Protein AF-A0A087T7Z3-F1 (afdb_monomer)

Structure (mmCIF, N/CA/C/O backbone):
data_AF-A0A087T7Z3-F1
#
_entry.id   AF-A0A087T7Z3-F1
#
loop_
_atom_site.group_PDB
_atom_site.id
_atom_site.type_symbol
_atom_site.label_atom_id
_atom_site.label_alt_id
_atom_site.label_comp_id
_atom_site.label_asym_id
_atom_site.label_entity_id
_atom_site.label_seq_id
_atom_site.pdbx_PDB_ins_code
_atom_site.Cartn_x
_atom_site.Cartn_y
_atom_site.Cartn_z
_atom_site.occupancy
_atom_site.B_iso_or_equiv
_atom_site.auth_seq_id
_atom_site.auth_comp_id
_atom_site.auth_asym_id
_atom_site.auth_atom_id
_atom_site.pdbx_PDB_model_num
ATOM 1 N N . MET A 1 1 ? -12.309 -13.411 7.989 1.00 38.91 1 MET A N 1
ATOM 2 C CA . MET A 1 1 ? -11.959 -14.648 8.716 1.00 38.91 1 MET A CA 1
ATOM 3 C C . MET A 1 1 ? -12.449 -14.484 10.141 1.00 38.91 1 MET A C 1
ATOM 5 O O . MET A 1 1 ? -11.966 -13.578 10.806 1.00 38.91 1 MET A O 1
ATOM 9 N N . ALA A 1 2 ? -13.452 -15.252 10.579 1.00 38.25 2 ALA A N 1
ATOM 10 C CA . A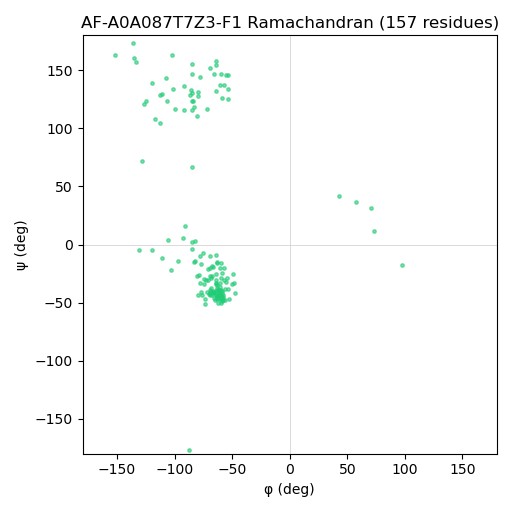LA A 1 2 ? -13.831 -15.274 11.993 1.00 38.25 2 ALA A CA 1
ATOM 11 C C . ALA A 1 2 ? -12.570 -15.596 12.807 1.00 38.25 2 ALA A C 1
ATOM 13 O O . ALA A 1 2 ? -11.867 -16.550 12.467 1.00 38.25 2 ALA A O 1
ATOM 14 N N . SER A 1 3 ? -12.221 -14.756 13.784 1.00 52.31 3 SER A N 1
ATOM 15 C CA . SER A 1 3 ? -10.985 -14.938 14.542 1.00 52.31 3 SER A CA 1
ATOM 16 C C . SER A 1 3 ? -10.997 -16.328 15.178 1.00 52.31 3 SER A C 1
ATOM 18 O O . SER A 1 3 ? -12.016 -16.777 15.706 1.00 52.31 3 SER A O 1
ATOM 20 N N . VAL A 1 4 ? -9.863 -17.029 15.129 1.00 56.12 4 VAL A N 1
ATOM 21 C CA . VAL A 1 4 ? -9.663 -18.343 15.774 1.00 56.12 4 VAL A CA 1
ATOM 22 C C . VAL A 1 4 ? -10.119 -18.309 17.247 1.00 56.12 4 VAL A C 1
ATOM 24 O O . VAL A 1 4 ? -10.586 -19.305 17.798 1.00 56.12 4 VAL A O 1
ATOM 27 N N . ALA A 1 5 ? -10.101 -17.117 17.853 1.00 60.38 5 ALA A N 1
ATOM 28 C CA . ALA A 1 5 ? -10.585 -16.848 19.194 1.00 60.38 5 ALA A CA 1
ATOM 29 C C . ALA A 1 5 ? -12.076 -17.162 19.435 1.00 60.38 5 ALA A C 1
ATOM 31 O O . ALA A 1 5 ? -12.442 -17.515 20.555 1.00 60.38 5 ALA A O 1
ATOM 32 N N . ALA A 1 6 ? -12.939 -17.090 18.416 1.00 66.81 6 ALA A N 1
ATOM 33 C CA . ALA A 1 6 ? -14.372 -17.362 18.566 1.00 66.81 6 ALA A CA 1
ATOM 34 C C . ALA A 1 6 ? -14.687 -18.847 18.844 1.00 66.81 6 ALA A C 1
ATOM 36 O O . ALA A 1 6 ? -15.745 -19.155 19.391 1.00 66.81 6 ALA A O 1
ATOM 37 N N . TRP A 1 7 ? -13.762 -19.758 18.518 1.00 68.44 7 TRP A N 1
ATOM 38 C CA . TRP A 1 7 ? -13.920 -21.204 18.715 1.00 68.44 7 TRP A CA 1
ATOM 39 C C . TRP A 1 7 ? -13.270 -21.725 20.008 1.00 68.44 7 TRP A C 1
ATOM 41 O O . TRP A 1 7 ? -13.592 -22.825 20.462 1.00 68.44 7 TRP A O 1
ATOM 51 N N . LEU A 1 8 ? -12.411 -20.922 20.652 1.00 72.00 8 LEU A N 1
ATOM 52 C CA . LEU A 1 8 ? -11.758 -21.255 21.927 1.00 72.00 8 LEU A CA 1
ATOM 53 C C . LEU A 1 8 ? -12.735 -21.664 23.048 1.00 72.00 8 LEU A C 1
ATOM 55 O O . LEU A 1 8 ? -12.407 -22.600 23.782 1.00 72.00 8 LEU A O 1
ATOM 59 N N . PRO A 1 9 ? -13.928 -21.045 23.205 1.00 73.44 9 PRO A N 1
ATOM 60 C CA . PRO A 1 9 ? -14.888 -21.472 24.223 1.00 73.44 9 PRO A CA 1
ATOM 61 C C . PRO A 1 9 ? -15.364 -22.914 24.021 1.00 73.44 9 PRO A C 1
ATOM 63 O O . PRO A 1 9 ? -15.458 -23.664 24.991 1.00 73.44 9 PRO A O 1
ATOM 66 N N . PHE A 1 10 ? -15.597 -23.325 22.770 1.00 77.06 10 PHE A N 1
ATOM 67 C CA . PHE A 1 10 ? -16.015 -24.688 22.440 1.00 77.06 10 PHE A CA 1
ATOM 68 C C . PHE A 1 10 ? -1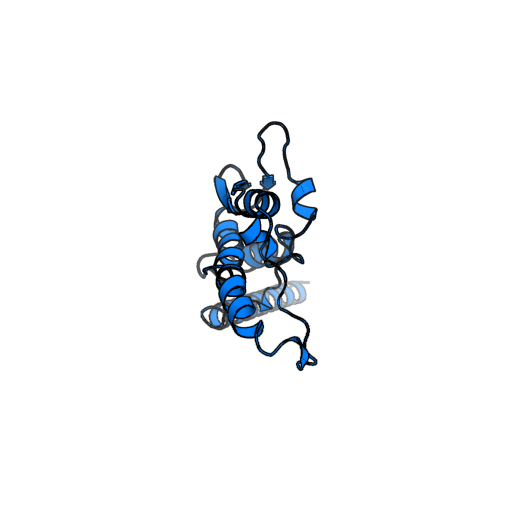4.882 -25.694 22.672 1.00 77.06 10 PHE A C 1
ATOM 70 O O . PHE A 1 10 ? -15.106 -26.739 23.280 1.00 77.06 10 PHE A O 1
ATOM 77 N N . ALA A 1 11 ? -13.651 -25.349 22.277 1.00 76.19 11 ALA A N 1
ATOM 78 C CA . ALA A 1 11 ? -12.477 -26.187 22.519 1.00 76.19 11 ALA A CA 1
ATOM 79 C C . ALA A 1 11 ? -12.206 -26.395 24.022 1.00 76.19 11 ALA A C 1
ATOM 81 O O . ALA A 1 11 ? -11.925 -27.511 24.456 1.00 76.19 11 ALA A O 1
ATOM 82 N N . ARG A 1 12 ? -12.343 -25.342 24.842 1.00 73.81 12 ARG A N 1
ATOM 83 C CA . ARG A 1 12 ? -12.192 -25.445 26.303 1.00 73.81 12 ARG A CA 1
ATOM 84 C C . ARG A 1 12 ? -13.308 -26.266 26.936 1.00 73.81 12 ARG A C 1
ATOM 86 O O . ARG A 1 12 ? -13.003 -27.097 27.782 1.00 73.81 12 ARG A O 1
ATOM 93 N N . ALA A 1 13 ? -14.563 -26.064 26.530 1.00 79.19 13 ALA A N 1
ATOM 94 C CA . ALA A 1 13 ? -15.700 -26.814 27.063 1.00 79.19 13 ALA A CA 1
ATOM 95 C C . ALA A 1 13 ? -15.548 -28.329 26.839 1.00 79.19 13 ALA A C 1
ATOM 97 O O . ALA A 1 13 ? -15.807 -29.109 27.752 1.00 79.19 13 ALA A O 1
ATOM 98 N N . ALA A 1 14 ? -15.048 -28.735 25.667 1.00 79.06 14 ALA A N 1
ATOM 99 C CA . ALA A 1 14 ? -14.771 -30.137 25.353 1.00 79.06 14 ALA A CA 1
ATOM 100 C C . ALA A 1 14 ? -13.615 -30.734 26.182 1.00 79.06 14 ALA A C 1
ATOM 102 O O . ALA A 1 14 ? -13.595 -31.936 26.430 1.00 79.06 14 ALA A O 1
ATOM 103 N N . ALA A 1 15 ? -12.667 -29.911 26.640 1.00 71.88 15 ALA A N 1
ATOM 104 C CA . ALA A 1 15 ? -11.496 -30.382 27.374 1.00 71.88 15 ALA A CA 1
ATOM 105 C C . ALA A 1 15 ? -11.785 -30.702 28.852 1.00 71.88 15 ALA A C 1
ATOM 107 O O . ALA A 1 15 ? -11.099 -31.558 29.407 1.00 71.88 15 ALA A O 1
ATOM 108 N N . ILE A 1 16 ? -12.796 -30.071 29.477 1.00 69.00 16 ILE A N 1
ATOM 109 C CA . ILE A 1 16 ? -13.059 -30.080 30.939 1.00 69.00 16 ILE A CA 1
ATOM 110 C C . ILE A 1 16 ? -13.061 -31.492 31.553 1.00 69.00 16 ILE A C 1
ATOM 112 O O . ILE A 1 16 ? -12.605 -31.661 32.681 1.00 69.00 16 ILE A O 1
ATOM 116 N N . GLY A 1 17 ? -13.519 -32.508 30.818 1.00 70.31 17 GLY A N 1
ATOM 117 C CA . GLY A 1 17 ? -13.590 -33.884 31.315 1.00 70.31 17 GLY A CA 1
ATOM 118 C C . GLY A 1 17 ? -12.244 -34.608 31.441 1.00 70.31 17 GLY A C 1
ATOM 119 O O . GLY A 1 17 ? -12.111 -35.462 32.314 1.00 70.31 17 GLY A O 1
ATOM 120 N N . TRP A 1 18 ? -11.248 -34.293 30.603 1.00 70.81 18 TRP A N 1
ATOM 121 C CA . TRP A 1 18 ? -9.976 -35.038 30.524 1.00 70.81 18 TRP A CA 1
ATOM 122 C C . TRP A 1 18 ? -8.732 -34.189 30.835 1.00 70.81 18 TRP A C 1
ATOM 124 O O . TRP A 1 18 ? -7.642 -34.748 30.946 1.00 70.81 18 TRP A O 1
ATOM 134 N N . VAL A 1 19 ? -8.873 -32.869 31.048 1.00 69.06 19 VAL A N 1
ATOM 135 C CA . VAL A 1 19 ? -7.762 -31.975 31.457 1.00 69.06 19 VAL A CA 1
ATOM 136 C C . VAL A 1 19 ? -6.923 -32.523 32.616 1.00 69.06 19 VAL A C 1
ATOM 138 O O . VAL A 1 19 ? -5.705 -32.421 32.521 1.00 69.06 19 VAL A O 1
ATOM 141 N N . PRO A 1 20 ? -7.500 -33.126 33.682 1.00 66.44 20 PRO A N 1
ATOM 142 C CA . PRO A 1 20 ? -6.703 -33.593 34.820 1.00 66.44 20 PRO A CA 1
ATOM 143 C C . PRO A 1 20 ? -5.688 -34.694 34.470 1.00 66.44 20 PRO A C 1
ATOM 145 O O . PRO A 1 20 ? -4.810 -34.981 35.274 1.00 66.44 20 PRO A O 1
ATOM 148 N N . ILE A 1 21 ? -5.826 -35.322 33.297 1.00 70.31 21 ILE A N 1
ATOM 149 C CA . ILE A 1 21 ? -4.992 -36.432 32.811 1.00 70.31 21 ILE A CA 1
ATOM 150 C C . ILE A 1 21 ? -4.113 -35.977 31.626 1.00 70.31 21 ILE A C 1
ATOM 152 O O . ILE A 1 21 ? -3.198 -36.683 31.208 1.00 70.31 21 ILE A O 1
ATOM 156 N N . ALA A 1 22 ? -4.371 -34.794 31.062 1.00 69.00 22 ALA A N 1
ATOM 157 C CA . ALA A 1 22 ? -3.678 -34.307 29.878 1.00 69.00 22 ALA A CA 1
ATOM 158 C C . ALA A 1 22 ? -2.363 -33.595 30.242 1.00 69.00 22 ALA A C 1
ATOM 160 O O . ALA A 1 22 ? -2.340 -32.695 31.075 1.00 69.00 22 ALA A O 1
ATOM 161 N N . ASN A 1 23 ? -1.280 -33.935 29.537 1.00 74.88 23 ASN A N 1
ATOM 162 C CA . ASN A 1 23 ? 0.007 -33.232 29.644 1.00 74.88 23 ASN A CA 1
ATOM 163 C C . ASN A 1 23 ? 0.041 -31.894 28.880 1.00 74.88 23 ASN A C 1
ATOM 165 O O . ASN A 1 23 ? 0.993 -31.129 29.031 1.00 74.88 23 ASN A O 1
ATOM 169 N N . ASN A 1 24 ? -0.969 -31.602 28.052 1.00 76.25 24 ASN A N 1
ATOM 170 C CA . ASN A 1 24 ? -1.009 -30.379 27.253 1.00 76.25 24 ASN A CA 1
ATOM 171 C C . ASN A 1 24 ? -1.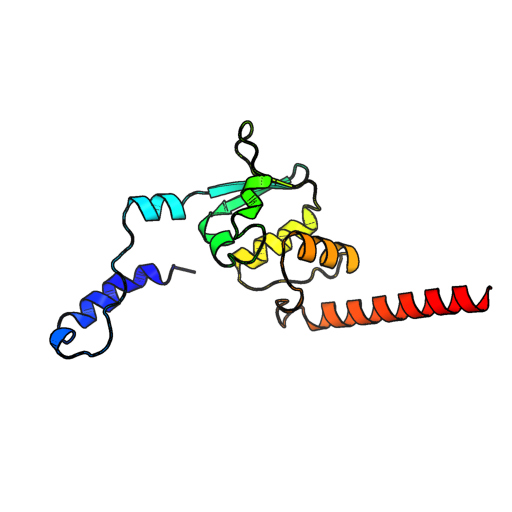746 -29.253 28.000 1.00 76.25 24 ASN A C 1
ATOM 173 O O . ASN A 1 24 ? -2.824 -29.491 28.553 1.00 76.25 24 ASN A O 1
ATOM 177 N N . PRO A 1 25 ? -1.219 -28.014 27.982 1.00 70.75 25 PRO A N 1
ATOM 178 C CA . PRO A 1 25 ? -1.861 -26.876 28.626 1.00 70.75 25 PRO A CA 1
ATOM 179 C C . PRO A 1 25 ? -3.189 -26.521 27.946 1.00 70.75 25 PRO A C 1
ATOM 181 O O . PRO A 1 25 ? -3.352 -26.653 26.731 1.00 70.75 25 PRO A O 1
ATOM 184 N N . LEU A 1 26 ? -4.143 -26.039 28.746 1.00 70.62 26 LEU A N 1
ATOM 185 C CA . LEU A 1 26 ? -5.441 -25.582 28.254 1.00 70.62 26 LEU A CA 1
ATOM 186 C C . LEU A 1 26 ? -5.295 -24.421 27.252 1.00 70.62 26 LEU A C 1
ATOM 188 O O . LEU A 1 26 ? -4.437 -23.556 27.448 1.00 70.62 26 LEU A O 1
ATOM 192 N N . PRO A 1 27 ? -6.185 -24.327 26.242 1.00 72.62 27 PRO A N 1
ATOM 193 C CA . PRO A 1 27 ? -6.251 -23.159 25.366 1.00 72.62 27 PRO A CA 1
ATOM 194 C C . PRO A 1 27 ? -6.439 -21.883 26.189 1.00 72.62 27 PRO A C 1
ATOM 196 O O . PRO A 1 27 ? -7.139 -21.922 27.202 1.00 72.62 27 PRO A O 1
ATOM 199 N N . ALA A 1 28 ? -5.876 -20.752 25.759 1.00 71.81 28 ALA A N 1
ATOM 200 C CA . ALA A 1 28 ? -5.979 -19.479 26.476 1.00 71.81 28 ALA A CA 1
ATOM 201 C C . ALA A 1 28 ? -7.447 -19.089 26.789 1.00 71.81 28 ALA A C 1
ATOM 203 O O . ALA A 1 28 ? -8.361 -19.438 26.032 1.00 71.81 28 ALA A O 1
ATOM 204 N N . PRO A 1 29 ? -7.713 -18.428 27.933 1.00 69.56 29 PRO A N 1
ATOM 205 C CA . PRO A 1 29 ? -9.062 -17.999 28.294 1.00 69.56 29 PRO A CA 1
ATOM 206 C C . PRO A 1 29 ? -9.608 -16.964 27.296 1.00 69.56 29 PRO A C 1
ATOM 208 O O . PRO A 1 29 ? -8.832 -16.263 26.648 1.00 69.56 29 PRO A O 1
ATOM 211 N N . PRO A 1 30 ? -10.943 -16.860 27.152 1.00 67.25 30 PRO A N 1
ATOM 212 C CA . PRO A 1 30 ? -11.548 -15.899 26.241 1.00 67.25 30 PRO A CA 1
ATOM 213 C C . PRO A 1 30 ? -11.171 -14.461 26.617 1.00 67.25 30 PRO A C 1
ATOM 215 O O . PRO A 1 30 ? -11.215 -14.075 27.783 1.00 67.25 30 PRO A O 1
ATOM 218 N N . ILE A 1 31 ? -10.853 -13.680 25.586 1.00 67.62 31 ILE A N 1
ATOM 219 C CA . ILE A 1 31 ? -10.434 -12.275 25.643 1.00 67.62 31 ILE A CA 1
ATOM 220 C C . ILE A 1 31 ? -11.462 -11.441 26.427 1.00 67.62 31 ILE A C 1
ATOM 222 O O . ILE A 1 31 ? -12.678 -11.577 26.197 1.00 67.62 31 ILE A O 1
ATOM 226 N N . THR A 1 32 ? -10.980 -10.589 27.343 1.00 73.19 32 THR A N 1
ATOM 227 C CA . THR A 1 32 ? -11.821 -9.723 28.188 1.00 73.19 32 THR A CA 1
ATOM 228 C C . THR A 1 32 ? -12.597 -8.707 27.339 1.00 73.19 32 THR A C 1
ATOM 230 O O . THR A 1 32 ? -12.226 -8.398 26.206 1.00 73.19 32 THR A O 1
ATOM 233 N N . LYS A 1 33 ? -13.708 -8.166 27.866 1.00 64.81 33 LYS A N 1
ATOM 234 C CA . LYS A 1 33 ? -14.520 -7.158 27.146 1.00 64.81 33 LYS A CA 1
ATOM 235 C C . LYS A 1 33 ? -13.709 -5.919 26.739 1.00 64.81 33 LYS A C 1
ATOM 237 O O . LYS A 1 33 ? -14.013 -5.296 25.729 1.00 64.81 33 LYS A O 1
ATOM 242 N N . GLU A 1 34 ? -12.702 -5.573 27.530 1.00 64.06 34 GLU A N 1
ATOM 243 C CA . GLU A 1 34 ? -11.853 -4.397 27.340 1.00 64.06 34 GLU A CA 1
ATOM 244 C C . GLU A 1 34 ? -10.819 -4.614 26.226 1.00 64.06 34 GLU A C 1
ATOM 246 O O . GLU A 1 34 ? -10.658 -3.758 25.361 1.00 64.06 34 GLU A O 1
ATOM 251 N N . GLN A 1 35 ? -10.216 -5.807 26.164 1.00 61.50 35 GLN A N 1
ATOM 252 C CA . GLN A 1 35 ? -9.338 -6.198 25.058 1.00 61.50 35 GLN A CA 1
ATOM 253 C C . GLN A 1 35 ? -10.101 -6.307 23.728 1.00 61.50 35 GLN A C 1
ATOM 255 O O . GLN A 1 35 ? -9.626 -5.783 22.726 1.00 61.50 35 GLN A O 1
ATOM 260 N N . ARG A 1 36 ? -11.330 -6.851 23.720 1.00 64.44 36 ARG A N 1
ATOM 261 C CA . ARG A 1 36 ? -12.177 -6.856 22.506 1.00 64.44 36 ARG A CA 1
ATOM 262 C C . ARG A 1 36 ? -12.468 -5.457 21.977 1.00 64.44 36 ARG A C 1
ATOM 264 O O . ARG A 1 36 ? -12.404 -5.238 20.778 1.00 64.44 36 ARG A O 1
ATOM 271 N N . LYS A 1 37 ? -12.756 -4.496 22.864 1.00 63.03 37 LYS A N 1
ATOM 272 C CA . LYS A 1 37 ? -12.991 -3.102 22.456 1.00 63.03 37 LYS A CA 1
ATOM 273 C C . LYS A 1 37 ? -11.778 -2.482 21.762 1.00 63.03 37 LYS A C 1
ATOM 275 O O . LYS A 1 37 ? -11.966 -1.690 20.849 1.00 63.03 37 LYS A O 1
ATOM 280 N N . LYS A 1 38 ? -10.565 -2.827 22.202 1.00 63.91 38 LYS A N 1
ATOM 281 C CA . LYS A 1 38 ? -9.319 -2.333 21.603 1.00 63.91 38 LYS A CA 1
ATOM 282 C C . LYS A 1 38 ? -9.024 -3.003 20.252 1.00 63.91 38 LYS A C 1
ATOM 284 O O . LYS A 1 38 ? -8.516 -2.349 19.349 1.00 63.91 38 LYS A O 1
ATOM 289 N N . GLU A 1 39 ? -9.388 -4.277 20.102 1.00 65.50 39 GLU A N 1
ATOM 290 C CA . GLU A 1 39 ? -9.279 -5.032 18.840 1.00 65.50 39 GLU A CA 1
ATOM 291 C C . GLU A 1 39 ? -10.297 -4.579 17.775 1.00 65.50 39 GLU A C 1
ATOM 293 O O . GLU A 1 39 ? -10.000 -4.638 16.579 1.00 65.50 39 GLU A O 1
ATOM 298 N N . ASP A 1 40 ? -11.468 -4.099 18.206 1.00 70.19 40 ASP A N 1
ATOM 299 C CA . ASP A 1 40 ? -12.560 -3.595 17.360 1.00 70.19 40 ASP A CA 1
ATOM 300 C C . ASP A 1 40 ? -12.466 -2.077 17.091 1.00 70.19 40 ASP A C 1
ATOM 302 O O . ASP A 1 40 ? -13.432 -1.448 16.660 1.00 70.19 40 ASP A O 1
ATOM 306 N N . GLU A 1 41 ? -11.321 -1.439 17.333 1.00 86.81 41 GLU A N 1
ATOM 307 C CA . GLU A 1 41 ? -11.146 -0.028 16.991 1.00 86.81 41 GLU A CA 1
ATOM 308 C C . GLU A 1 41 ? -10.750 0.120 15.515 1.00 86.81 41 GLU A C 1
ATOM 310 O O . GLU A 1 41 ? -9.762 -0.457 15.046 1.00 86.81 41 GLU A O 1
ATOM 315 N N . LYS A 1 42 ? -11.535 0.899 14.764 1.00 93.81 42 LYS A N 1
ATOM 316 C CA . LYS A 1 42 ? -11.131 1.374 13.439 1.00 93.81 42 LYS A CA 1
ATOM 317 C C . LYS A 1 42 ? -10.295 2.632 13.578 1.00 93.81 42 LYS A C 1
ATOM 319 O O . LYS A 1 42 ? -10.573 3.468 14.430 1.00 93.81 42 LYS A O 1
ATOM 324 N N . PHE A 1 43 ? -9.344 2.789 12.675 1.00 94.69 43 PHE A N 1
ATOM 325 C CA . PHE A 1 43 ? -8.547 3.998 12.565 1.00 94.69 43 PHE A CA 1
ATOM 326 C C . PHE A 1 43 ? -8.416 4.420 11.100 1.00 94.69 43 PHE A C 1
ATOM 328 O O . PHE A 1 43 ? -8.656 3.624 10.181 1.00 94.69 43 PHE A O 1
ATOM 335 N N . VAL A 1 44 ? -8.070 5.691 10.906 1.00 98.25 44 VAL A N 1
ATOM 336 C CA . VAL A 1 44 ? -7.945 6.323 9.592 1.00 98.25 44 VAL A CA 1
ATOM 337 C C . VAL A 1 44 ? -6.473 6.409 9.208 1.00 98.25 44 VAL A C 1
ATOM 339 O O . VAL A 1 44 ? -5.635 6.827 10.005 1.00 98.25 44 VAL A O 1
ATOM 342 N N . ILE A 1 45 ? -6.179 6.023 7.971 1.00 98.56 45 ILE A N 1
ATOM 343 C CA . ILE A 1 45 ? -4.883 6.182 7.322 1.00 98.56 45 ILE A CA 1
ATOM 344 C C . ILE A 1 45 ? -5.088 7.107 6.126 1.00 98.56 45 ILE A C 1
ATOM 346 O O . ILE A 1 45 ? -5.714 6.728 5.138 1.00 98.56 45 ILE A O 1
ATOM 350 N N . ASN A 1 46 ? -4.594 8.329 6.225 1.00 98.75 46 ASN A N 1
ATOM 351 C CA . ASN A 1 46 ? -4.610 9.315 5.164 1.00 98.75 46 ASN A CA 1
ATOM 352 C C . ASN A 1 46 ? -3.316 9.211 4.343 1.00 98.75 46 ASN A C 1
ATOM 354 O O . ASN A 1 46 ? -2.228 9.451 4.857 1.00 98.75 46 ASN A O 1
ATOM 358 N N . VAL A 1 47 ? -3.441 8.852 3.066 1.00 98.81 47 VAL A N 1
ATOM 359 C CA . VAL A 1 47 ? -2.317 8.727 2.130 1.00 98.81 47 VAL A CA 1
ATOM 360 C C . VAL A 1 47 ? -2.444 9.810 1.063 1.00 98.81 47 VAL A C 1
ATOM 362 O O . VAL A 1 47 ? -3.341 9.741 0.220 1.00 98.81 47 VAL A O 1
ATOM 365 N N . SER A 1 48 ? -1.616 10.853 1.167 1.00 98.31 48 SER A N 1
ATOM 366 C CA . SER A 1 48 ? -1.622 12.061 0.321 1.00 98.31 48 SER A CA 1
ATOM 367 C C . SER A 1 48 ? -3.032 12.618 0.039 1.00 98.31 48 SER A C 1
ATOM 369 O O . SER A 1 48 ? -3.373 13.003 -1.079 1.00 98.31 48 SER A O 1
ATOM 371 N N . GLY A 1 49 ? -3.889 12.639 1.067 1.00 98.00 49 GLY A N 1
ATOM 372 C CA . GLY A 1 49 ? -5.267 13.142 1.021 1.00 98.00 49 GLY A CA 1
ATOM 373 C C . GLY A 1 49 ? -6.342 12.063 0.839 1.00 98.00 49 GLY A C 1
ATOM 374 O O . GLY A 1 49 ? -7.516 12.312 1.137 1.00 98.00 49 GLY A O 1
ATOM 375 N N . ARG A 1 50 ? -5.983 10.852 0.387 1.00 98.69 50 ARG A N 1
ATOM 376 C CA . ARG A 1 50 ? -6.918 9.726 0.264 1.00 98.69 50 ARG A CA 1
ATOM 377 C C . ARG A 1 50 ? -7.034 8.998 1.599 1.00 98.69 50 ARG A C 1
ATOM 379 O O . ARG A 1 50 ? -6.089 8.367 2.063 1.00 98.69 50 ARG A O 1
ATOM 386 N N . ARG A 1 51 ? -8.227 9.033 2.192 1.00 98.56 51 ARG A N 1
ATOM 387 C CA . ARG A 1 51 ? -8.508 8.368 3.469 1.00 98.56 51 ARG A CA 1
ATOM 388 C C . ARG A 1 51 ? -8.880 6.905 3.277 1.00 98.56 51 ARG A C 1
ATOM 390 O O . ARG A 1 51 ? -9.848 6.574 2.593 1.00 98.56 51 ARG A O 1
ATOM 397 N N . PHE A 1 52 ? -8.123 6.044 3.935 1.00 98.69 52 PHE A N 1
ATOM 398 C CA . PHE A 1 52 ? -8.388 4.628 4.092 1.00 98.69 52 PHE A CA 1
ATOM 399 C C . PHE A 1 52 ? -8.814 4.351 5.527 1.00 98.69 52 PHE A C 1
ATOM 401 O O . PHE A 1 52 ? -8.269 4.914 6.469 1.00 98.69 52 PHE A O 1
ATOM 408 N N . GLU A 1 53 ? -9.751 3.427 5.700 1.00 97.81 53 GLU A N 1
ATOM 409 C CA . GLU A 1 53 ? -10.154 2.947 7.018 1.00 97.81 53 GLU A CA 1
ATOM 410 C C . GLU A 1 53 ? -9.898 1.450 7.144 1.00 97.81 53 GLU A C 1
ATOM 412 O O . GLU A 1 53 ? -10.164 0.653 6.229 1.00 97.81 53 GLU A O 1
ATOM 417 N N . THR A 1 54 ? -9.396 1.047 8.306 1.00 96.62 54 THR A N 1
ATOM 418 C CA . THR A 1 54 ? -9.204 -0.361 8.637 1.00 96.62 54 THR A CA 1
ATOM 419 C C . THR A 1 54 ? -9.301 -0.595 10.139 1.00 96.62 54 THR A C 1
ATOM 421 O O . THR A 1 54 ? -9.236 0.335 10.938 1.00 96.62 54 THR A O 1
ATOM 424 N N . TRP A 1 55 ? -9.486 -1.854 10.524 1.00 95.69 55 TRP A N 1
ATOM 425 C CA . TRP A 1 55 ? -9.456 -2.268 11.923 1.00 95.69 55 TRP A CA 1
ATOM 426 C C . TRP A 1 55 ? -8.013 -2.373 12.408 1.00 95.69 55 TRP A C 1
ATOM 428 O O . TRP A 1 55 ? -7.149 -2.842 11.659 1.00 95.69 55 TRP A O 1
ATOM 438 N N . ARG A 1 56 ? -7.762 -2.021 13.671 1.00 92.50 56 ARG A N 1
ATOM 439 C CA . ARG A 1 56 ? -6.447 -2.165 14.310 1.00 92.50 56 ARG A CA 1
ATOM 440 C C . ARG A 1 56 ? -5.902 -3.592 14.185 1.00 92.50 56 ARG A C 1
ATOM 442 O O . ARG A 1 56 ? -4.805 -3.793 13.670 1.00 92.50 56 ARG A O 1
ATOM 449 N N . ASN A 1 57 ? -6.740 -4.584 14.480 1.00 92.69 57 ASN A N 1
ATOM 450 C CA . ASN A 1 57 ? -6.396 -6.003 14.359 1.00 92.69 57 ASN A CA 1
ATOM 451 C C . ASN A 1 57 ? -6.003 -6.455 12.936 1.00 92.69 57 ASN A C 1
ATOM 453 O O . ASN A 1 57 ? -5.470 -7.548 12.755 1.00 92.69 57 ASN A O 1
ATOM 457 N N . THR A 1 58 ? -6.304 -5.665 11.899 1.00 95.50 58 THR A N 1
ATOM 458 C CA . THR A 1 58 ? -5.970 -6.016 10.517 1.00 95.50 58 THR A CA 1
ATOM 459 C C . THR A 1 58 ? -4.490 -5.797 10.264 1.00 95.50 58 THR A C 1
ATOM 461 O O . THR A 1 58 ? -3.859 -6.674 9.679 1.00 95.50 58 THR A O 1
ATOM 464 N N . VAL A 1 59 ? -3.939 -4.675 10.734 1.00 95.88 59 VAL A N 1
ATOM 465 C CA . VAL A 1 59 ? -2.515 -4.363 10.562 1.00 95.88 59 VAL A CA 1
ATOM 466 C C . VAL A 1 59 ? -1.634 -5.131 11.548 1.00 95.88 59 VAL A C 1
ATOM 468 O O . VAL A 1 59 ? -0.561 -5.593 11.178 1.00 95.88 59 VAL A O 1
ATOM 471 N N . GLU A 1 60 ? -2.139 -5.397 12.756 1.00 93.81 60 GLU A N 1
ATOM 472 C CA . GLU A 1 60 ? -1.434 -6.152 13.808 1.00 93.81 60 GLU A CA 1
ATOM 473 C C . GLU A 1 60 ? -1.132 -7.619 13.443 1.00 93.81 60 GLU A C 1
ATOM 475 O O . GLU A 1 60 ? -0.376 -8.284 14.147 1.00 93.81 60 GLU A O 1
ATOM 480 N N . LYS A 1 61 ? -1.678 -8.138 12.333 1.00 94.44 61 LYS A N 1
ATOM 481 C CA . LYS A 1 61 ? -1.336 -9.478 11.822 1.00 94.44 61 LYS A CA 1
ATOM 482 C C . LYS A 1 61 ? 0.126 -9.610 11.390 1.00 94.44 61 LYS A C 1
ATOM 484 O O . LYS A 1 61 ? 0.629 -10.729 11.375 1.00 94.44 61 LYS A O 1
ATOM 489 N N . TYR A 1 62 ? 0.765 -8.502 11.017 1.00 97.19 62 TYR A N 1
ATOM 490 C CA . TYR A 1 62 ? 2.134 -8.464 10.496 1.00 97.19 62 TYR A CA 1
ATOM 491 C C . TYR A 1 62 ? 2.956 -7.439 11.291 1.00 97.19 62 TYR A C 1
ATOM 493 O O . TYR A 1 62 ? 3.206 -6.337 10.805 1.00 97.19 62 TYR A O 1
ATOM 501 N N . PRO A 1 63 ? 3.306 -7.744 12.555 1.00 97.00 63 PRO A N 1
ATOM 502 C CA . PRO A 1 63 ? 3.905 -6.784 13.488 1.00 97.00 63 PRO A CA 1
ATOM 503 C C . PRO A 1 63 ? 5.338 -6.357 13.128 1.00 97.00 63 PRO A C 1
ATOM 505 O O . PRO A 1 63 ? 5.875 -5.447 13.749 1.00 97.00 63 PRO A O 1
ATOM 508 N N . ASP A 1 64 ? 5.953 -7.023 12.157 1.00 96.75 64 ASP A N 1
ATOM 509 C CA . ASP A 1 64 ? 7.276 -6.765 11.586 1.00 96.75 64 ASP A CA 1
ATOM 510 C C . ASP A 1 64 ? 7.273 -5.708 10.465 1.00 96.75 64 ASP A C 1
ATOM 512 O O . ASP A 1 64 ? 8.329 -5.326 9.973 1.00 96.75 64 ASP A O 1
ATOM 516 N N . THR A 1 65 ? 6.096 -5.213 10.083 1.00 98.38 65 THR A N 1
ATOM 517 C CA . THR A 1 65 ? 5.906 -4.175 9.056 1.00 98.38 65 THR A CA 1
ATOM 518 C C . THR A 1 65 ? 5.629 -2.807 9.684 1.00 98.38 65 THR A C 1
ATOM 520 O O . THR A 1 65 ? 5.193 -2.734 10.834 1.00 98.38 65 THR A O 1
ATOM 523 N N . LEU A 1 66 ? 5.772 -1.715 8.922 1.00 98.44 66 LEU A N 1
ATOM 524 C CA . LEU A 1 66 ? 5.566 -0.348 9.430 1.00 98.44 66 LEU A CA 1
ATOM 525 C C . LEU A 1 66 ? 4.172 -0.149 10.048 1.00 98.44 66 LEU A C 1
ATOM 527 O O . LEU A 1 66 ? 4.041 0.399 11.142 1.00 98.44 66 LEU A O 1
ATOM 531 N N . LEU A 1 67 ? 3.111 -0.588 9.355 1.00 97.88 67 LEU A N 1
ATOM 532 C CA . LEU A 1 67 ? 1.736 -0.405 9.842 1.00 97.88 67 LEU A CA 1
ATOM 533 C C . LEU A 1 67 ? 1.387 -1.358 10.985 1.00 97.88 67 LEU A C 1
ATOM 535 O O . LEU A 1 67 ? 0.521 -1.035 11.800 1.00 97.88 67 LEU A O 1
ATOM 539 N N . GLY A 1 68 ? 1.996 -2.543 11.025 1.00 96.75 68 GLY A N 1
ATOM 540 C CA . GLY A 1 68 ? 1.754 -3.516 12.086 1.00 96.75 68 GLY A CA 1
ATOM 541 C C . GLY A 1 68 ? 2.538 -3.229 13.364 1.00 96.75 68 GLY A C 1
ATOM 542 O O . GLY A 1 68 ? 2.070 -3.590 14.445 1.00 96.75 68 GLY A O 1
ATOM 543 N N . SER A 1 69 ? 3.683 -2.556 13.252 1.00 96.81 69 SER A N 1
ATOM 544 C CA . SER A 1 69 ? 4.565 -2.221 14.366 1.00 96.81 69 SER A CA 1
ATOM 545 C C . SER A 1 69 ? 4.182 -0.893 15.038 1.00 96.81 69 SER A C 1
ATOM 547 O O . SER A 1 69 ? 3.189 -0.246 14.695 1.00 96.81 69 SER A O 1
ATOM 549 N N . ASN A 1 70 ? 4.975 -0.482 16.030 1.00 95.38 70 ASN A N 1
ATOM 550 C CA . ASN A 1 70 ? 4.842 0.831 16.667 1.00 95.38 70 ASN A CA 1
ATOM 551 C C . ASN A 1 70 ? 5.387 1.974 15.792 1.00 95.38 70 ASN A C 1
ATOM 553 O O . ASN A 1 70 ? 5.211 3.135 16.147 1.00 95.38 70 ASN A O 1
ATOM 557 N N . GLU A 1 71 ? 6.038 1.677 14.663 1.00 97.50 71 GLU A N 1
ATOM 558 C CA . GLU A 1 71 ? 6.600 2.703 13.777 1.00 97.50 71 GLU A CA 1
ATOM 559 C C . GLU A 1 71 ? 5.520 3.595 13.164 1.00 97.50 71 GLU A C 1
ATOM 561 O O . GLU A 1 71 ? 5.752 4.787 12.970 1.00 97.50 71 GLU A O 1
ATOM 566 N N . ARG A 1 72 ? 4.306 3.074 12.938 1.00 96.19 72 ARG A N 1
ATOM 567 C CA . ARG A 1 72 ? 3.181 3.909 12.491 1.00 96.19 72 ARG A CA 1
ATOM 568 C C . ARG A 1 72 ? 2.913 5.099 13.414 1.00 96.19 72 ARG A C 1
ATOM 570 O O . ARG A 1 72 ? 2.429 6.113 12.933 1.00 96.19 72 ARG A O 1
ATOM 577 N N . GLU A 1 73 ? 3.212 5.005 14.713 1.00 96.62 73 GLU A N 1
ATOM 578 C CA . GLU A 1 73 ? 2.912 6.080 15.668 1.00 96.62 73 GLU A CA 1
ATOM 579 C C . GLU A 1 73 ? 3.747 7.344 15.397 1.00 96.62 73 GLU A C 1
ATOM 581 O O . GLU A 1 73 ? 3.327 8.434 15.768 1.00 96.62 73 GLU A O 1
ATOM 586 N N . PHE A 1 74 ? 4.865 7.241 14.661 1.00 97.50 74 PHE A N 1
ATOM 587 C CA . PHE A 1 74 ? 5.609 8.409 14.167 1.00 97.50 74 PHE A CA 1
ATOM 588 C C . PHE A 1 74 ? 4.848 9.221 13.109 1.00 97.50 74 PHE A C 1
ATOM 590 O O . PHE A 1 74 ? 5.194 10.372 12.857 1.00 97.50 74 PHE A O 1
ATOM 597 N N . PHE A 1 75 ? 3.828 8.625 12.491 1.00 97.88 75 PHE A N 1
ATOM 598 C CA . PHE A 1 75 ? 3.004 9.227 11.444 1.00 97.88 75 PHE A CA 1
ATOM 599 C C . PHE A 1 75 ? 1.616 9.628 11.952 1.00 97.88 75 PHE A C 1
ATOM 601 O O . PHE A 1 75 ? 0.772 10.040 11.159 1.00 97.88 75 PHE A O 1
ATOM 608 N N . TYR A 1 76 ? 1.343 9.463 13.248 1.00 97.94 76 TYR A N 1
ATOM 609 C CA . TYR A 1 76 ? 0.056 9.818 13.828 1.00 97.94 76 TYR A CA 1
ATOM 610 C C . TYR A 1 76 ? -0.029 11.323 14.086 1.00 97.94 76 TYR A C 1
ATOM 612 O O . TYR A 1 76 ? 0.830 11.891 14.760 1.00 97.94 76 TYR A O 1
ATOM 620 N N . ASP A 1 77 ? -1.085 11.955 13.584 1.00 96.81 77 ASP A N 1
ATOM 621 C CA . ASP A 1 77 ? -1.405 13.347 13.875 1.00 96.81 77 ASP A CA 1
ATOM 622 C C . ASP A 1 77 ? -2.501 13.424 14.950 1.00 96.81 77 ASP A C 1
ATOM 624 O O . ASP A 1 77 ? -3.634 12.973 14.760 1.00 96.81 77 ASP A O 1
ATOM 628 N N . GLU A 1 78 ? -2.163 14.009 16.103 1.00 95.94 78 GLU A N 1
ATOM 629 C CA . GLU A 1 78 ? -3.081 14.151 17.235 1.00 95.94 78 GLU A CA 1
ATOM 630 C C . GLU A 1 78 ? -4.237 15.123 16.956 1.00 95.94 78 GLU A C 1
ATOM 632 O O . GLU A 1 78 ? -5.319 14.954 17.529 1.00 95.94 78 GLU A O 1
ATOM 637 N N . GLU A 1 79 ? -4.036 16.123 16.089 1.00 96.25 79 GLU A N 1
ATOM 638 C CA . GLU A 1 79 ? -5.056 17.131 15.787 1.00 96.25 79 GLU A CA 1
ATOM 639 C C . GLU A 1 79 ? -6.166 16.531 14.920 1.00 96.25 79 GLU A C 1
ATOM 641 O O . GLU A 1 79 ? -7.352 16.605 15.262 1.00 96.25 79 GLU A O 1
ATOM 646 N N . SER A 1 80 ? -5.780 15.880 13.823 1.00 95.50 80 SER A N 1
ATOM 647 C CA . SER A 1 80 ? -6.711 15.243 12.890 1.00 95.50 80 SER A CA 1
ATOM 648 C C . SER A 1 80 ? -7.153 13.837 13.316 1.00 95.50 80 SER A C 1
ATOM 650 O O . SER A 1 80 ? -8.169 13.342 12.822 1.00 95.50 80 SER A O 1
ATOM 652 N N . LYS A 1 81 ? -6.454 13.218 14.281 1.00 96.56 81 LYS A N 1
ATOM 653 C CA . LYS A 1 81 ? -6.684 11.846 14.772 1.00 96.56 81 LYS A CA 1
ATOM 654 C C . LYS A 1 81 ? -6.597 10.789 13.668 1.00 96.56 81 LYS A C 1
ATOM 656 O O . LYS A 1 81 ? -7.347 9.809 13.666 1.00 96.56 81 LYS A O 1
ATOM 661 N N . GLU A 1 82 ? -5.685 10.989 12.725 1.00 97.75 82 GLU A N 1
ATOM 662 C CA . GLU A 1 82 ? -5.396 10.066 11.628 1.00 97.75 82 GLU A CA 1
ATOM 663 C C . GLU A 1 82 ? -3.887 9.867 11.466 1.00 97.75 82 GLU A C 1
ATOM 665 O O . GLU A 1 82 ? -3.079 10.692 11.883 1.00 97.75 82 GLU A O 1
ATOM 670 N N . TYR A 1 83 ? -3.499 8.744 10.864 1.00 98.44 83 TYR A N 1
ATOM 671 C CA . TYR A 1 83 ? -2.119 8.542 10.431 1.00 98.44 83 TYR A CA 1
ATOM 672 C C . TYR A 1 83 ? -1.937 9.172 9.055 1.00 98.44 83 TYR A C 1
ATOM 674 O O . TYR A 1 83 ? -2.738 8.885 8.165 1.00 98.44 83 TYR A O 1
ATOM 682 N N . PHE A 1 84 ? -0.900 9.982 8.861 1.00 98.56 84 PHE A N 1
ATOM 683 C CA . PHE A 1 84 ? -0.630 10.650 7.592 1.00 98.56 84 PHE A CA 1
ATOM 684 C C . PHE A 1 84 ? 0.640 10.125 6.919 1.00 98.56 84 PHE A C 1
ATOM 686 O O . PHE A 1 84 ? 1.721 10.109 7.504 1.00 98.56 84 PHE A O 1
ATOM 693 N N . PHE A 1 85 ? 0.509 9.750 5.650 1.00 98.69 85 PHE A N 1
ATOM 694 C CA . PHE A 1 85 ? 1.601 9.296 4.800 1.00 98.69 85 PHE A CA 1
ATOM 695 C C . PHE A 1 85 ? 1.623 10.119 3.514 1.00 98.69 85 PHE A C 1
ATOM 697 O O . PHE A 1 85 ? 0.654 10.102 2.756 1.00 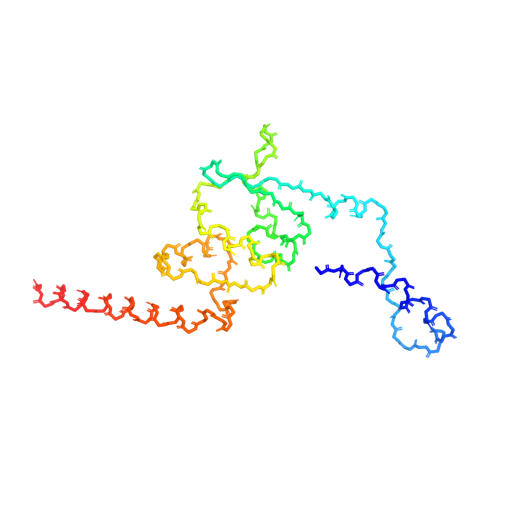98.69 85 PHE A O 1
ATOM 704 N N . ASP A 1 86 ? 2.734 10.800 3.236 1.00 98.38 86 ASP A N 1
ATOM 705 C CA . ASP A 1 86 ? 2.939 11.494 1.958 1.00 98.38 86 ASP A CA 1
ATOM 706 C C . ASP A 1 86 ? 3.498 10.527 0.903 1.00 98.38 86 ASP A C 1
ATOM 708 O O . ASP A 1 86 ? 4.677 10.571 0.555 1.00 98.38 86 ASP A O 1
ATOM 712 N N . ARG A 1 87 ? 2.671 9.552 0.511 1.00 98.69 87 ARG A N 1
ATOM 713 C CA . ARG A 1 87 ? 3.024 8.374 -0.302 1.00 98.69 87 ARG A CA 1
ATOM 714 C C . ARG A 1 87 ? 1.972 8.122 -1.383 1.00 98.69 87 ARG A C 1
ATOM 716 O O . ARG A 1 87 ? 0.913 8.741 -1.380 1.00 98.69 87 ARG A O 1
ATOM 723 N N . ASP A 1 88 ? 2.224 7.172 -2.282 1.00 98.69 88 ASP A N 1
ATOM 724 C CA . ASP A 1 88 ? 1.297 6.868 -3.376 1.00 98.69 88 ASP A CA 1
ATOM 725 C C . ASP A 1 88 ? 0.010 6.149 -2.888 1.00 98.69 88 ASP A C 1
ATOM 727 O O . ASP A 1 88 ? 0.063 5.013 -2.392 1.00 98.69 88 ASP A O 1
ATOM 731 N N . PRO A 1 89 ? -1.183 6.758 -3.041 1.00 98.62 89 PRO A N 1
ATOM 732 C CA . PRO A 1 89 ? -2.429 6.172 -2.559 1.00 98.62 89 PRO A CA 1
ATOM 733 C C . PRO A 1 89 ? -2.981 5.043 -3.447 1.00 98.62 89 PRO A C 1
ATOM 735 O O . PRO A 1 89 ? -3.875 4.308 -3.011 1.00 98.62 89 PRO A O 1
ATOM 738 N N . ASP A 1 90 ? -2.536 4.907 -4.694 1.00 98.44 90 ASP A N 1
ATOM 739 C CA . ASP A 1 90 ? -2.968 3.846 -5.605 1.00 98.44 90 ASP A CA 1
ATOM 740 C C . ASP A 1 90 ? -2.232 2.538 -5.302 1.00 98.44 90 ASP A C 1
ATOM 742 O O . ASP A 1 90 ? -2.879 1.491 -5.142 1.00 98.44 90 ASP A O 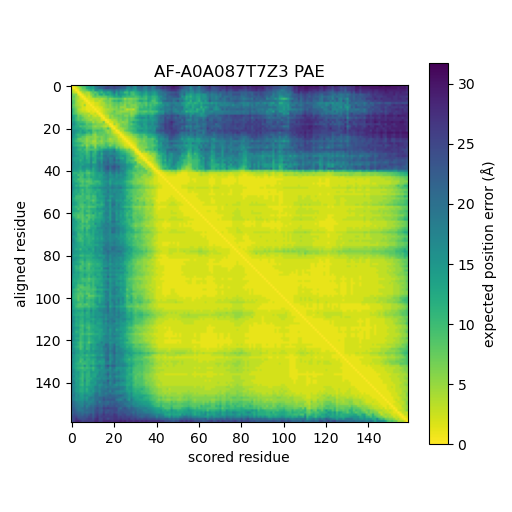1
ATOM 746 N N . ILE A 1 91 ? -0.921 2.610 -5.063 1.00 98.62 91 ILE A N 1
ATOM 747 C CA . ILE A 1 91 ? -0.122 1.469 -4.602 1.00 98.62 91 ILE A CA 1
ATOM 748 C C . ILE A 1 91 ? -0.506 1.078 -3.169 1.00 98.62 91 ILE A C 1
ATOM 750 O O . ILE A 1 91 ? -0.684 -0.113 -2.880 1.00 98.62 91 ILE A O 1
ATOM 754 N N . PHE A 1 92 ? -0.756 2.052 -2.284 1.00 98.75 92 PHE A N 1
ATOM 755 C CA . PHE A 1 92 ? -1.155 1.777 -0.899 1.00 98.75 92 PHE A CA 1
ATOM 756 C C . PHE A 1 92 ? -2.393 0.875 -0.786 1.00 98.75 92 PHE A C 1
ATOM 758 O O . PHE A 1 92 ? -2.500 0.048 0.123 1.00 98.75 92 PHE A O 1
ATOM 765 N N . ARG A 1 93 ? -3.331 0.954 -1.739 1.00 98.44 93 ARG A N 1
ATOM 766 C CA . ARG A 1 93 ? -4.499 0.059 -1.776 1.00 98.44 93 ARG A CA 1
ATOM 767 C C . ARG A 1 93 ? -4.091 -1.421 -1.797 1.00 98.44 93 ARG A C 1
ATOM 769 O O . ARG A 1 93 ? -4.765 -2.246 -1.176 1.00 98.44 93 ARG A O 1
ATOM 776 N N . HIS A 1 94 ? -3.020 -1.770 -2.508 1.00 98.44 94 HIS A N 1
ATOM 777 C CA . HIS A 1 94 ? -2.497 -3.137 -2.571 1.00 98.44 94 HIS A CA 1
ATOM 778 C C . HIS A 1 94 ? -1.836 -3.551 -1.257 1.00 98.44 94 HIS A C 1
ATOM 780 O O . HIS A 1 94 ? -2.089 -4.656 -0.772 1.00 98.44 94 HIS A O 1
ATOM 786 N N . ILE A 1 95 ? -1.091 -2.632 -0.646 1.00 98.69 95 ILE A N 1
ATOM 787 C CA . ILE A 1 95 ? -0.462 -2.801 0.666 1.00 98.69 95 ILE A CA 1
ATOM 788 C C . ILE A 1 95 ? -1.523 -3.068 1.733 1.00 98.69 95 ILE A C 1
ATOM 790 O O . ILE A 1 95 ? -1.467 -4.079 2.426 1.00 98.69 95 ILE A O 1
ATOM 794 N N . LEU A 1 96 ? -2.574 -2.252 1.810 1.00 98.62 96 LEU A N 1
ATOM 795 C CA . LEU A 1 96 ? -3.650 -2.462 2.780 1.00 98.62 96 LEU A CA 1
ATOM 796 C C . LEU A 1 96 ? -4.407 -3.784 2.549 1.00 98.62 96 LEU A C 1
ATOM 798 O O . LEU A 1 96 ? -4.842 -4.446 3.497 1.00 98.62 96 LEU A O 1
ATOM 802 N N . ASN A 1 97 ? -4.564 -4.201 1.292 1.00 98.44 97 ASN A N 1
ATOM 803 C CA . ASN A 1 97 ? -5.201 -5.475 0.963 1.00 98.44 97 ASN A CA 1
ATOM 804 C C . ASN A 1 97 ? -4.357 -6.694 1.357 1.00 98.44 97 ASN A C 1
ATOM 806 O O . ASN A 1 97 ? -4.945 -7.732 1.684 1.00 98.44 97 ASN A O 1
ATOM 810 N N . TYR A 1 98 ? -3.029 -6.571 1.409 1.00 98.44 98 TYR A N 1
ATOM 811 C CA . TYR A 1 98 ? -2.163 -7.608 1.966 1.00 98.44 98 TYR A CA 1
ATOM 812 C C . TYR A 1 98 ? -2.517 -7.891 3.434 1.00 98.44 98 TYR A C 1
ATOM 814 O O . TYR A 1 98 ? -2.837 -9.028 3.765 1.00 98.44 98 TYR A O 1
ATOM 822 N N . TYR A 1 99 ? -2.653 -6.872 4.288 1.00 98.00 99 TYR A N 1
ATOM 823 C CA . TYR A 1 99 ? -3.087 -7.061 5.687 1.00 98.00 99 TYR A CA 1
ATOM 824 C C . TYR A 1 99 ? -4.483 -7.698 5.817 1.00 98.00 99 TYR A C 1
ATOM 826 O O . TYR A 1 99 ? -4.785 -8.456 6.749 1.00 98.00 99 TYR A O 1
ATOM 834 N N . ARG A 1 100 ? -5.383 -7.406 4.874 1.00 97.19 100 ARG A N 1
ATOM 835 C CA . ARG A 1 100 ? -6.754 -7.942 4.881 1.00 97.19 100 ARG A CA 1
ATOM 836 C C . ARG A 1 100 ? -6.799 -9.419 4.494 1.00 97.19 100 ARG A C 1
ATOM 838 O O . ARG A 1 100 ? -7.477 -10.195 5.172 1.00 97.19 100 ARG A O 1
ATOM 845 N N . THR A 1 101 ? -6.098 -9.788 3.425 1.00 96.50 101 THR A N 1
ATOM 846 C CA . THR A 1 101 ? -6.220 -11.096 2.757 1.00 96.50 101 THR A CA 1
ATOM 847 C C . THR A 1 101 ? -5.077 -12.062 3.065 1.00 96.50 101 THR A C 1
ATOM 849 O O . THR A 1 101 ? -5.250 -13.269 2.914 1.00 96.50 101 THR A O 1
ATOM 852 N N . GLY A 1 102 ? -3.931 -11.537 3.493 1.00 95.81 102 GLY A N 1
ATOM 853 C CA . GLY A 1 102 ? -2.668 -12.249 3.648 1.00 95.81 102 GLY A CA 1
ATOM 854 C C . GLY A 1 102 ? -1.960 -12.592 2.339 1.00 95.81 102 GLY A C 1
ATOM 855 O O . GLY A 1 102 ? -1.029 -13.388 2.351 1.00 95.81 102 GLY A O 1
ATOM 856 N N . LYS A 1 103 ? -2.404 -12.028 1.208 1.00 95.69 103 LYS A N 1
ATOM 857 C CA . LYS A 1 103 ? -1.788 -12.218 -0.109 1.00 95.69 103 LYS A CA 1
ATOM 858 C C . LYS A 1 103 ? -1.446 -10.867 -0.714 1.00 95.69 103 LYS A C 1
ATOM 860 O O . LYS A 1 103 ? -2.324 -10.014 -0.860 1.00 95.69 103 LYS A O 1
ATOM 865 N N . LEU A 1 104 ? -0.179 -10.670 -1.061 1.00 98.31 104 LEU A N 1
ATOM 866 C CA . LEU A 1 104 ? 0.259 -9.461 -1.742 1.00 98.31 104 LEU A CA 1
ATOM 867 C C . LEU A 1 104 ? 0.081 -9.645 -3.252 1.00 98.31 104 LEU A C 1
ATOM 869 O O . LEU A 1 104 ? 0.495 -10.652 -3.825 1.00 98.31 104 LEU A O 1
ATOM 873 N N . HIS A 1 105 ? -0.580 -8.679 -3.884 1.00 98.31 105 HIS A N 1
ATOM 874 C CA . HIS A 1 105 ? -0.878 -8.699 -5.313 1.00 98.31 105 HIS A CA 1
ATOM 875 C C . HIS A 1 105 ? -0.073 -7.624 -6.031 1.00 98.31 105 HIS A C 1
ATOM 877 O O . HIS A 1 105 ? -0.167 -6.454 -5.651 1.00 98.31 105 HIS A O 1
ATOM 883 N N . TYR A 1 106 ? 0.620 -8.014 -7.101 1.00 98.25 106 TYR A N 1
ATOM 884 C CA . TYR A 1 106 ? 1.345 -7.100 -7.977 1.00 98.25 106 TYR A CA 1
ATOM 885 C C . TYR A 1 106 ? 0.403 -6.477 -9.033 1.00 98.25 106 TYR A C 1
ATOM 887 O O . TYR A 1 106 ? -0.200 -7.208 -9.828 1.00 98.25 106 TYR A O 1
ATOM 895 N N . PRO A 1 107 ? 0.230 -5.142 -9.055 1.00 97.31 107 PRO A N 1
ATOM 896 C CA . PRO A 1 107 ? -0.558 -4.457 -10.076 1.00 97.31 107 PRO A CA 1
ATOM 897 C C . PRO A 1 107 ? 0.228 -4.262 -11.379 1.00 97.31 107 PRO A C 1
ATOM 899 O O . PRO A 1 107 ? 1.114 -3.423 -11.467 1.00 97.31 107 PRO A O 1
ATOM 902 N N . LYS A 1 108 ? -0.162 -4.973 -12.445 1.00 95.62 108 LYS A N 1
ATOM 903 C CA . LYS A 1 108 ? 0.545 -4.943 -13.747 1.00 95.62 108 LYS A CA 1
ATOM 904 C C . LYS A 1 108 ? 0.642 -3.561 -14.412 1.00 95.62 108 LYS A C 1
ATOM 906 O O . LYS A 1 108 ? 1.514 -3.362 -15.257 1.00 95.62 108 LYS A O 1
ATOM 911 N N . HIS A 1 109 ? -0.282 -2.657 -14.086 1.00 95.69 109 HIS A N 1
ATOM 912 C CA . HIS A 1 109 ? -0.338 -1.303 -14.645 1.00 95.69 109 HIS A CA 1
ATOM 913 C C . HIS A 1 109 ? 0.609 -0.325 -13.947 1.00 95.69 109 HIS A C 1
ATOM 915 O O . HIS A 1 109 ? 0.858 0.741 -14.498 1.00 95.69 109 HIS A O 1
ATOM 921 N N . GLU A 1 110 ? 1.145 -0.685 -12.780 1.00 96.69 110 GLU A N 1
ATOM 922 C CA . GLU A 1 110 ? 2.071 0.173 -12.052 1.00 96.69 110 GLU A CA 1
ATOM 923 C C . GLU A 1 110 ? 3.511 -0.002 -12.535 1.00 96.69 110 GLU A C 1
ATOM 925 O O . GLU A 1 110 ? 3.919 -1.048 -13.065 1.00 96.69 110 GLU A O 1
ATOM 930 N N . CYS A 1 111 ? 4.307 1.044 -12.322 1.00 97.00 111 CYS A N 1
ATOM 931 C CA . CYS A 1 111 ? 5.751 0.956 -12.467 1.00 97.00 111 CYS A CA 1
ATOM 932 C C . CYS A 1 111 ? 6.313 -0.017 -11.421 1.00 97.00 111 CYS A C 1
ATOM 934 O O . CYS A 1 111 ? 5.990 0.075 -10.238 1.00 97.00 111 CYS A O 1
ATOM 936 N N . LEU A 1 112 ? 7.180 -0.940 -11.853 1.00 97.31 112 LEU A N 1
ATOM 937 C CA . LEU A 1 112 ? 7.811 -1.909 -10.956 1.00 97.31 112 LEU A CA 1
ATOM 938 C C . LEU A 1 112 ? 8.613 -1.216 -9.848 1.00 97.31 112 LEU A C 1
ATOM 940 O O . LEU A 1 112 ? 8.493 -1.603 -8.693 1.00 97.31 112 LEU A O 1
ATOM 944 N N . LEU A 1 113 ? 9.417 -0.210 -10.206 1.00 97.06 113 LEU A N 1
ATOM 945 C CA . LEU A 1 113 ? 10.290 0.478 -9.254 1.00 97.06 113 LEU A CA 1
ATOM 946 C C . LEU A 1 113 ? 9.475 1.233 -8.206 1.00 97.06 113 LEU A C 1
ATOM 948 O O . LEU A 1 113 ? 9.709 1.054 -7.022 1.00 97.06 113 LEU A O 1
ATOM 952 N N . SER A 1 114 ? 8.449 1.976 -8.631 1.00 98.25 114 SER A N 1
ATOM 953 C CA . SER A 1 114 ? 7.539 2.661 -7.706 1.00 98.25 114 SER A CA 1
ATOM 954 C C . SER A 1 114 ? 6.835 1.678 -6.770 1.00 98.25 114 SER A C 1
ATOM 956 O O . SER A 1 114 ? 6.688 1.951 -5.585 1.00 98.25 114 SER A O 1
ATOM 958 N N . TYR A 1 115 ? 6.435 0.508 -7.276 1.00 98.44 115 TYR A N 1
ATOM 959 C CA . TYR A 1 115 ? 5.850 -0.536 -6.441 1.00 98.44 115 TYR A CA 1
ATOM 960 C C . TYR A 1 115 ? 6.849 -1.085 -5.409 1.00 98.44 115 TYR A C 1
ATOM 962 O O . TYR A 1 115 ? 6.504 -1.167 -4.232 1.00 98.44 115 TYR A O 1
ATOM 970 N N . ASP A 1 116 ? 8.077 -1.416 -5.823 1.00 98.19 116 ASP A N 1
ATOM 971 C CA . ASP A 1 116 ? 9.139 -1.890 -4.922 1.00 98.19 116 ASP A CA 1
ATOM 972 C C . ASP A 1 116 ? 9.512 -0.823 -3.869 1.00 98.19 116 ASP A C 1
ATOM 974 O O . ASP A 1 116 ? 9.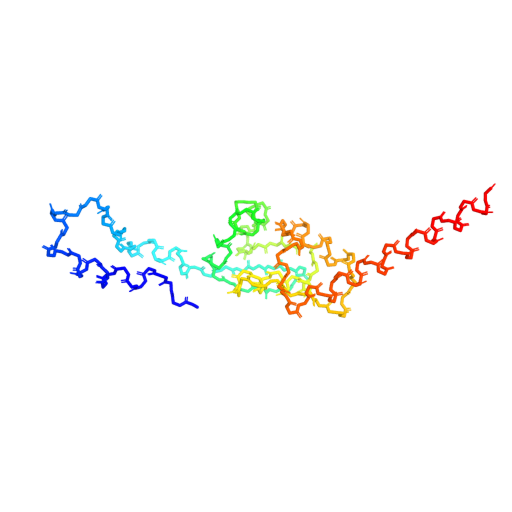693 -1.167 -2.700 1.00 98.19 116 ASP A O 1
ATOM 978 N N . ASP A 1 117 ? 9.552 0.459 -4.243 1.00 98.56 117 ASP A N 1
ATOM 979 C CA . ASP A 1 117 ? 9.841 1.578 -3.335 1.00 98.56 117 ASP A CA 1
ATOM 980 C C . ASP A 1 117 ? 8.767 1.729 -2.245 1.00 98.56 117 ASP A C 1
ATOM 982 O O . ASP A 1 117 ? 9.086 1.929 -1.068 1.00 98.56 117 ASP A O 1
ATOM 986 N N . GLU A 1 118 ? 7.487 1.603 -2.608 1.00 98.81 118 GLU A N 1
ATOM 987 C CA . GLU A 1 118 ? 6.394 1.634 -1.633 1.00 98.81 118 GLU A CA 1
ATOM 988 C C . GLU A 1 118 ? 6.400 0.390 -0.736 1.00 98.81 118 GLU A C 1
ATOM 990 O O . GLU A 1 118 ? 6.229 0.505 0.479 1.00 98.81 118 GLU A O 1
ATOM 995 N N . LEU A 1 119 ? 6.648 -0.802 -1.290 1.00 98.62 119 LEU A N 1
ATOM 996 C CA . LEU A 1 119 ? 6.794 -2.014 -0.479 1.00 98.62 119 LEU A CA 1
ATOM 997 C C . LEU A 1 119 ? 7.924 -1.873 0.546 1.00 98.62 119 LEU A C 1
ATOM 999 O O . LEU A 1 119 ? 7.723 -2.188 1.722 1.00 98.62 119 LEU A O 1
ATOM 1003 N N . ALA A 1 120 ? 9.074 -1.347 0.123 1.00 98.62 120 ALA A N 1
ATOM 1004 C CA . ALA A 1 120 ? 10.209 -1.095 0.998 1.00 98.62 120 ALA A CA 1
ATOM 1005 C C . ALA A 1 120 ? 9.861 -0.092 2.108 1.00 98.62 120 ALA A C 1
ATOM 1007 O O . ALA A 1 120 ? 10.169 -0.349 3.271 1.00 98.62 120 ALA A O 1
ATOM 1008 N N . PHE A 1 121 ? 9.168 1.005 1.780 1.00 98.69 121 PHE A N 1
ATOM 1009 C CA . PHE A 1 121 ? 8.743 1.997 2.771 1.00 98.69 121 PHE A CA 1
ATOM 1010 C C . PHE A 1 121 ? 7.834 1.395 3.850 1.00 98.69 121 PHE A C 1
ATOM 1012 O O . PHE A 1 121 ? 8.035 1.644 5.036 1.00 98.69 121 PHE A O 1
ATOM 1019 N N . PHE A 1 122 ? 6.859 0.569 3.463 1.00 98.69 122 PHE A N 1
ATOM 1020 C CA . PHE A 1 122 ? 5.950 -0.072 4.418 1.00 98.69 122 PHE A CA 1
ATOM 1021 C C . PHE A 1 122 ? 6.533 -1.336 5.079 1.00 98.69 122 PHE A C 1
ATOM 1023 O O . PHE A 1 122 ? 5.844 -1.977 5.880 1.00 98.69 122 PHE A O 1
ATOM 1030 N N . GLY A 1 123 ? 7.788 -1.686 4.781 1.00 98.25 123 GLY A N 1
ATOM 1031 C CA . GLY A 1 123 ? 8.493 -2.821 5.375 1.00 98.25 123 GLY A CA 1
ATOM 1032 C C . GLY A 1 123 ? 7.973 -4.181 4.909 1.00 98.25 123 GLY A C 1
ATOM 1033 O O . GLY A 1 123 ? 7.984 -5.137 5.678 1.00 98.25 123 GLY A O 1
ATOM 1034 N N . ILE A 1 124 ? 7.472 -4.280 3.676 1.00 98.38 124 ILE A N 1
ATOM 1035 C CA . ILE A 1 124 ? 6.943 -5.522 3.106 1.00 98.38 124 ILE A CA 1
ATOM 1036 C C . ILE A 1 124 ? 7.932 -6.066 2.076 1.00 98.38 124 ILE A C 1
ATOM 1038 O O . ILE A 1 124 ? 8.271 -5.401 1.103 1.00 98.38 124 ILE A O 1
ATOM 1042 N N . ILE A 1 125 ? 8.376 -7.306 2.268 1.00 96.56 125 ILE A N 1
ATOM 1043 C CA . ILE A 1 125 ? 9.332 -7.956 1.366 1.00 96.56 125 ILE A CA 1
ATOM 1044 C C . ILE A 1 125 ? 8.581 -8.476 0.127 1.00 96.56 125 ILE A C 1
ATOM 1046 O O . ILE A 1 125 ? 7.585 -9.180 0.298 1.00 96.56 125 ILE A O 1
ATOM 1050 N N . PRO A 1 126 ? 9.046 -8.218 -1.112 1.00 94.94 126 PRO A N 1
ATOM 1051 C CA . PRO A 1 126 ? 8.379 -8.693 -2.331 1.00 94.94 126 PRO A CA 1
ATOM 1052 C C . PRO A 1 126 ? 8.188 -10.218 -2.419 1.00 94.94 126 PRO A C 1
ATOM 1054 O O . PRO A 1 126 ? 7.312 -10.691 -3.136 1.00 94.94 126 PRO A O 1
ATOM 1057 N N . ASP A 1 127 ? 8.949 -11.001 -1.655 1.00 93.50 127 ASP A N 1
ATOM 1058 C CA . ASP A 1 127 ? 8.839 -12.464 -1.598 1.00 93.50 127 ASP A CA 1
ATOM 1059 C C . ASP A 1 127 ? 7.478 -12.957 -1.073 1.00 93.50 127 ASP A C 1
ATOM 1061 O O . ASP A 1 127 ? 7.123 -14.116 -1.271 1.00 93.50 127 ASP A O 1
ATOM 1065 N N . VAL A 1 128 ? 6.684 -12.086 -0.435 1.00 95.69 128 VAL A N 1
ATOM 1066 C CA . VAL A 1 128 ? 5.318 -12.414 0.016 1.00 95.69 128 VAL A CA 1
ATOM 1067 C C . VAL A 1 128 ? 4.254 -12.227 -1.076 1.00 95.69 128 VAL A C 1
ATOM 1069 O O . VAL A 1 128 ? 3.058 -12.411 -0.814 1.00 95.69 128 VAL A O 1
ATOM 1072 N N . ILE A 1 129 ? 4.652 -11.844 -2.298 1.00 97.56 129 ILE A N 1
ATOM 1073 C CA . ILE A 1 129 ? 3.755 -11.802 -3.459 1.00 97.56 129 ILE A CA 1
ATOM 1074 C C . ILE A 1 129 ? 3.183 -13.200 -3.694 1.00 97.56 129 ILE A C 1
ATOM 1076 O O . ILE A 1 129 ? 3.908 -14.181 -3.824 1.00 97.56 129 ILE A O 1
ATOM 1080 N N . GLY A 1 130 ? 1.854 -13.291 -3.758 1.00 96.62 130 GLY A N 1
ATOM 1081 C CA . GLY A 1 130 ? 1.185 -14.572 -3.952 1.00 96.62 130 GLY A CA 1
ATOM 1082 C C . GLY A 1 130 ? 1.413 -15.144 -5.353 1.00 96.62 130 GLY A C 1
ATOM 1083 O O . GLY A 1 130 ? 1.509 -14.396 -6.327 1.00 96.62 130 GLY A O 1
ATOM 1084 N N . ASP A 1 131 ? 1.367 -16.473 -5.467 1.00 96.75 131 ASP A N 1
ATOM 1085 C CA . ASP A 1 131 ? 1.565 -17.225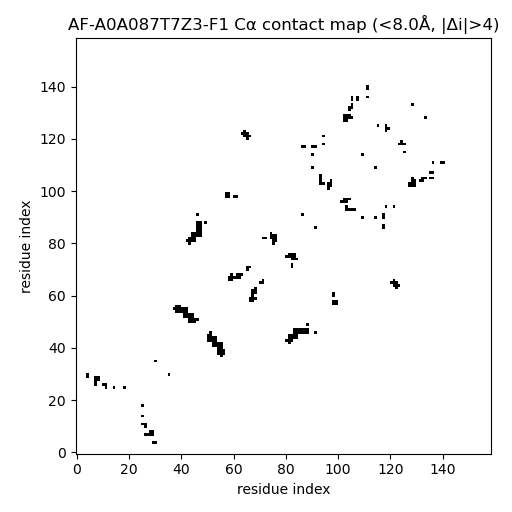 -6.720 1.00 96.75 131 ASP A CA 1
ATOM 1086 C C . ASP A 1 131 ? 0.752 -16.684 -7.906 1.00 96.75 131 ASP A C 1
ATOM 1088 O O . ASP A 1 131 ? 1.204 -16.701 -9.046 1.00 96.75 131 ASP A O 1
ATOM 1092 N N . CYS A 1 132 ? -0.444 -16.147 -7.642 1.00 96.50 132 CYS A N 1
ATOM 1093 C CA . CYS A 1 132 ? -1.313 -15.552 -8.659 1.00 96.50 132 CYS A CA 1
ATOM 1094 C C . CYS A 1 132 ? -0.706 -14.352 -9.402 1.00 96.50 132 CYS A C 1
ATOM 1096 O O . CYS A 1 132 ? -1.219 -13.988 -10.456 1.00 96.50 132 CYS A O 1
ATOM 1098 N N . CYS A 1 133 ? 0.306 -13.693 -8.834 1.00 97.44 133 CYS A N 1
ATOM 1099 C CA . CYS A 1 133 ? 0.944 -12.508 -9.409 1.00 97.44 133 CYS A CA 1
ATOM 1100 C C . CYS A 1 133 ? 2.478 -12.604 -9.436 1.00 97.44 133 CYS A C 1
ATOM 1102 O O . CYS A 1 133 ? 3.127 -11.697 -9.952 1.00 97.44 133 CYS A O 1
ATOM 1104 N N . TYR A 1 134 ? 3.053 -13.669 -8.870 1.00 97.12 134 TYR A N 1
ATOM 1105 C CA . TYR A 1 134 ? 4.498 -13.817 -8.709 1.00 97.12 134 TYR A CA 1
ATOM 1106 C C . TYR A 1 134 ? 5.236 -13.870 -10.049 1.00 97.12 134 TYR A C 1
ATOM 1108 O O . TYR A 1 134 ? 6.226 -13.166 -10.233 1.00 97.12 134 TYR A O 1
ATOM 1116 N N . GLU A 1 135 ? 4.719 -14.645 -11.004 1.00 97.44 135 GLU A N 1
ATOM 1117 C CA . GLU A 1 135 ? 5.312 -14.767 -12.341 1.00 97.44 135 GLU A CA 1
ATOM 1118 C C . GLU A 1 135 ? 5.356 -13.410 -13.059 1.00 97.44 135 GLU A C 1
ATOM 1120 O O . GLU A 1 135 ? 6.412 -12.996 -13.527 1.00 97.44 135 GLU A O 1
ATOM 1125 N N . ASP A 1 136 ? 4.249 -12.658 -13.038 1.00 97.44 136 ASP A N 1
ATOM 1126 C CA . ASP A 1 136 ? 4.182 -11.324 -13.646 1.00 97.44 136 ASP A CA 1
ATOM 1127 C C . ASP A 1 136 ? 5.181 -10.343 -13.016 1.00 97.44 136 ASP A C 1
ATOM 1129 O O . ASP A 1 136 ? 5.826 -9.568 -13.723 1.00 97.44 136 ASP A O 1
ATOM 1133 N N . TYR A 1 137 ? 5.312 -10.360 -11.686 1.00 97.94 137 TYR A N 1
ATOM 1134 C CA . TYR A 1 137 ? 6.283 -9.526 -10.978 1.00 97.94 137 TYR A CA 1
ATOM 1135 C C . TYR A 1 137 ? 7.720 -9.896 -11.363 1.00 97.94 137 TYR A C 1
ATOM 1137 O O . TYR A 1 137 ? 8.528 -9.023 -11.686 1.00 97.94 137 TYR A O 1
ATOM 1145 N N . ARG A 1 138 ? 8.037 -11.196 -11.364 1.00 97.31 138 ARG A N 1
ATOM 1146 C CA . ARG A 1 138 ? 9.376 -11.709 -11.672 1.00 97.31 138 ARG A CA 1
ATOM 1147 C C . ARG A 1 138 ? 9.792 -11.371 -13.100 1.00 97.31 138 ARG A C 1
ATOM 1149 O O . ARG A 1 138 ? 10.920 -10.927 -13.31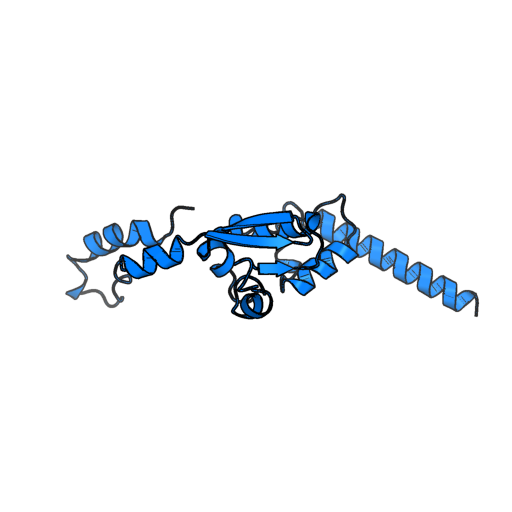0 1.00 97.31 138 ARG A O 1
ATOM 1156 N N . ASP A 1 139 ? 8.888 -11.539 -14.058 1.00 97.31 139 ASP A N 1
ATOM 1157 C CA . ASP A 1 139 ? 9.152 -11.238 -15.464 1.00 97.31 139 ASP A CA 1
ATOM 1158 C C . ASP A 1 139 ? 9.409 -9.740 -15.665 1.00 97.31 139 ASP A C 1
ATOM 1160 O O . ASP A 1 139 ? 10.397 -9.361 -16.296 1.00 97.31 139 ASP A O 1
ATOM 1164 N N . ARG A 1 140 ? 8.603 -8.873 -15.035 1.00 97.00 140 ARG A N 1
ATOM 1165 C CA . ARG A 1 140 ? 8.825 -7.418 -15.065 1.00 97.00 140 ARG A CA 1
ATOM 1166 C C . ARG A 1 140 ? 10.142 -7.015 -14.405 1.00 97.00 140 ARG A C 1
ATOM 1168 O O . ARG A 1 140 ? 10.818 -6.116 -14.902 1.00 97.00 140 ARG A O 1
ATOM 1175 N N . LYS A 1 141 ? 10.536 -7.680 -13.316 1.00 96.69 141 LYS A N 1
ATOM 1176 C CA . LYS A 1 141 ? 11.817 -7.439 -12.634 1.00 96.69 141 LYS A CA 1
ATOM 1177 C C . LYS A 1 141 ? 13.013 -7.823 -13.486 1.00 96.69 141 LYS A C 1
ATOM 1179 O O . LYS A 1 141 ? 13.984 -7.070 -13.541 1.00 96.69 141 LYS A O 1
ATOM 1184 N N . ARG A 1 142 ? 12.915 -8.946 -14.194 1.00 97.06 142 ARG A N 1
ATOM 1185 C CA . ARG A 1 142 ? 13.921 -9.374 -15.164 1.00 97.06 142 ARG A CA 1
ATOM 1186 C C . ARG A 1 142 ? 14.048 -8.379 -16.316 1.00 97.06 142 ARG A C 1
ATOM 1188 O O . ARG A 1 142 ? 15.155 -7.932 -16.588 1.00 97.06 142 ARG A O 1
ATOM 1195 N N . GLU A 1 143 ? 12.935 -7.997 -16.936 1.00 96.25 143 GLU A N 1
ATOM 1196 C CA . GLU A 1 143 ? 12.928 -7.036 -18.047 1.00 96.25 143 GLU A CA 1
ATOM 1197 C C . GLU A 1 143 ? 13.545 -5.692 -17.634 1.00 96.25 143 GLU A C 1
ATOM 1199 O O . GLU A 1 143 ? 14.360 -5.121 -18.356 1.00 96.25 143 GLU A O 1
ATOM 1204 N N . ASN A 1 144 ? 13.194 -5.191 -16.445 1.00 95.12 144 ASN A N 1
ATOM 1205 C CA . ASN A 1 144 ? 13.760 -3.947 -15.932 1.00 95.12 144 ASN A CA 1
ATOM 1206 C C . ASN A 1 144 ? 15.277 -4.057 -15.700 1.00 95.12 144 ASN A C 1
ATOM 1208 O O . ASN A 1 144 ? 16.008 -3.116 -15.992 1.00 95.12 144 ASN A O 1
ATOM 1212 N N . ALA A 1 145 ? 15.758 -5.197 -15.196 1.00 95.62 145 ALA A N 1
ATOM 1213 C CA . ALA A 1 145 ? 17.187 -5.430 -14.998 1.00 95.62 145 ALA A CA 1
ATOM 1214 C C . ALA A 1 145 ? 17.958 -5.509 -16.325 1.00 95.62 145 ALA A C 1
ATOM 1216 O O . ALA A 1 145 ? 19.037 -4.933 -16.421 1.00 95.62 145 ALA A O 1
ATOM 1217 N N . GLU A 1 146 ? 17.399 -6.176 -17.339 1.00 96.25 146 GLU A N 1
ATOM 1218 C CA . GLU A 1 146 ? 17.985 -6.253 -18.685 1.00 96.25 146 GLU A CA 1
ATOM 1219 C C . GLU A 1 146 ? 18.134 -4.848 -19.297 1.00 96.25 146 GLU A C 1
ATOM 1221 O O . GLU A 1 146 ? 19.228 -4.478 -19.713 1.00 96.25 146 GLU A O 1
ATOM 1226 N N . ARG A 1 147 ? 17.091 -4.007 -19.219 1.00 93.81 147 ARG A N 1
ATOM 1227 C CA . ARG A 1 147 ? 17.150 -2.613 -19.703 1.00 93.81 147 ARG A CA 1
ATOM 1228 C C . ARG A 1 147 ? 18.232 -1.782 -19.008 1.00 93.81 147 ARG A C 1
ATOM 1230 O O . ARG A 1 147 ? 18.989 -1.086 -19.670 1.00 93.81 147 ARG A O 1
ATOM 1237 N N . LEU A 1 148 ? 18.342 -1.889 -17.683 1.00 92.62 148 LEU A N 1
ATOM 1238 C CA . LEU A 1 148 ? 19.370 -1.168 -16.922 1.00 92.62 148 LEU A CA 1
ATOM 1239 C C . LEU A 1 148 ? 20.795 -1.619 -17.280 1.00 92.62 148 LEU A C 1
ATOM 1241 O O . LEU A 1 148 ? 21.729 -0.818 -17.222 1.00 92.62 148 LEU A O 1
ATOM 1245 N N . MET A 1 149 ? 20.983 -2.899 -17.619 1.00 93.25 149 MET A N 1
ATOM 1246 C CA . MET A 1 149 ? 22.274 -3.410 -18.086 1.00 93.25 149 MET A CA 1
ATOM 1247 C C . MET A 1 149 ? 22.621 -2.871 -19.474 1.00 93.25 149 MET A C 1
ATOM 1249 O O . MET A 1 149 ? 23.762 -2.455 -19.681 1.00 93.25 149 MET A O 1
ATOM 1253 N N . ASP A 1 150 ? 21.651 -2.843 -20.387 1.00 93.00 150 ASP A N 1
ATOM 1254 C CA . ASP A 1 150 ? 21.828 -2.313 -21.741 1.00 93.00 150 ASP A CA 1
ATOM 1255 C C . ASP A 1 150 ? 22.169 -0.815 -21.716 1.00 93.00 150 ASP A C 1
ATOM 1257 O O . ASP A 1 150 ? 23.143 -0.396 -22.347 1.00 9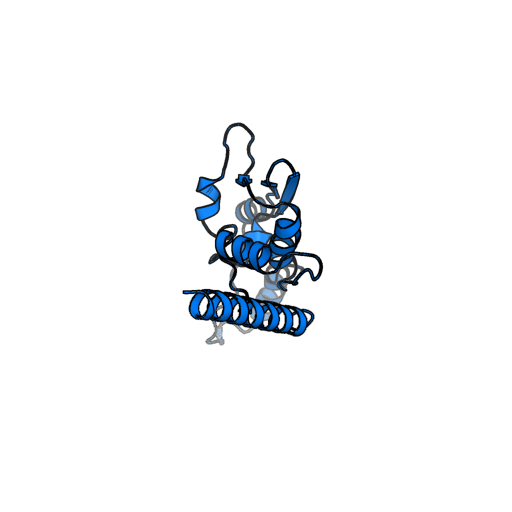3.00 150 ASP A O 1
ATOM 1261 N N . ASP A 1 151 ? 21.444 -0.024 -20.917 1.00 91.56 151 ASP A N 1
ATOM 1262 C CA . ASP A 1 151 ? 21.717 1.406 -20.734 1.00 91.56 151 ASP A CA 1
ATOM 1263 C C . ASP A 1 151 ? 23.145 1.624 -20.213 1.00 91.56 151 ASP A C 1
ATOM 1265 O O . ASP A 1 151 ? 23.921 2.384 -20.796 1.00 91.56 151 ASP A O 1
ATOM 1269 N N . ARG A 1 152 ? 23.548 0.874 -19.179 1.00 91.69 152 ARG A N 1
ATOM 1270 C CA . ARG A 1 152 ? 24.903 0.938 -18.613 1.00 91.69 152 ARG A CA 1
ATOM 1271 C C . ARG A 1 152 ? 25.987 0.559 -19.625 1.00 91.69 152 ARG A C 1
ATOM 1273 O O . ARG A 1 152 ? 27.059 1.156 -19.608 1.00 91.69 152 ARG A O 1
ATOM 1280 N N . MET A 1 153 ? 25.748 -0.440 -20.473 1.00 90.56 153 MET A N 1
ATOM 1281 C CA . MET A 1 153 ? 26.699 -0.838 -21.516 1.00 90.56 153 MET A CA 1
ATOM 1282 C C . MET A 1 153 ? 26.844 0.265 -22.569 1.00 90.56 153 MET A C 1
ATOM 1284 O O . MET A 1 153 ? 27.961 0.603 -22.954 1.00 90.56 153 MET A O 1
ATOM 1288 N N . SER A 1 154 ? 25.731 0.894 -22.953 1.00 89.44 154 SER A N 1
ATOM 1289 C CA . SER A 1 154 ? 25.731 2.002 -23.911 1.00 89.44 154 SER A CA 1
ATOM 1290 C C . SER A 1 154 ? 26.475 3.245 -23.402 1.00 89.44 154 SER A C 1
ATOM 1292 O O . SER A 1 154 ? 27.119 3.940 -24.185 1.00 89.44 154 SER A O 1
ATOM 1294 N N . GLU A 1 155 ? 26.432 3.529 -22.098 1.00 89.12 155 GLU A N 1
ATOM 1295 C CA . GLU A 1 155 ? 27.189 4.635 -21.499 1.00 89.12 155 GLU A CA 1
ATOM 1296 C C . GLU A 1 155 ? 28.700 4.377 -21.526 1.00 89.12 155 GLU A C 1
ATOM 1298 O O . GLU A 1 155 ? 29.469 5.303 -21.775 1.00 89.12 155 GLU A O 1
ATOM 1303 N N . VAL A 1 156 ? 29.122 3.125 -21.312 1.00 87.62 156 VAL A N 1
ATOM 1304 C CA . VAL A 1 156 ? 30.538 2.723 -21.348 1.00 87.62 156 VAL A CA 1
ATOM 1305 C C . VAL A 1 156 ? 31.106 2.796 -22.766 1.00 87.62 156 VAL A C 1
ATOM 1307 O O . VAL A 1 156 ? 32.233 3.246 -22.934 1.00 87.62 156 VAL A O 1
ATOM 1310 N N . ASP A 1 157 ? 30.336 2.402 -23.782 1.00 80.44 157 ASP A N 1
ATOM 1311 C CA . ASP A 1 157 ? 30.784 2.445 -25.183 1.00 80.44 157 ASP A CA 1
ATOM 1312 C C . ASP A 1 157 ? 30.903 3.878 -25.742 1.00 80.44 157 ASP A C 1
ATOM 1314 O O . ASP A 1 157 ? 31.602 4.109 -26.729 1.00 80.44 157 ASP A O 1
ATOM 1318 N N . ASN A 1 158 ? 30.224 4.849 -25.121 1.00 71.69 158 ASN A N 1
ATOM 1319 C CA . ASN A 1 158 ? 30.233 6.259 -25.524 1.00 71.69 158 ASN A CA 1
ATOM 1320 C C . ASN A 1 158 ? 31.299 7.109 -24.800 1.00 71.69 158 ASN A C 1
ATOM 1322 O O . ASN A 1 158 ? 31.310 8.334 -24.974 1.00 71.69 158 ASN A O 1
ATOM 1326 N N . GLN A 1 159 ? 32.168 6.494 -23.990 1.00 58.03 159 GLN A N 1
ATOM 1327 C CA . GLN A 1 159 ? 33.174 7.164 -23.156 1.00 58.03 159 GLN A CA 1
ATOM 1328 C C . GLN A 1 159 ? 34.604 6.794 -23.563 1.00 58.03 159 GLN A C 1
ATOM 1330 O O . GLN A 1 159 ? 35.450 7.719 -23.580 1.00 58.03 159 GLN A O 1
#

pLDDT: mean 88.78, std 13.77, range [38.25, 98.81]

Secondary structure (DSSP, 8-state):
---GGGTHHHHHHHHTTTGGG-SSPPPPPPPPHHHHHHHT-EEEEEETTEEEEEEHHHHTT-TTSTTTSGGGGGGEETTTTEEEE-S-HHHHHHHHHHHHHS-B---TTS-HHHHHHHHHHTT--GGGB-HHHHHHHHHHHHHHHHHHHHHHHHHHHT-

Nearest PDB structures (foldseek):
  7ukh-assembly1_A  TM=8.500E-01  e=4.481E-23  Homo sapiens
  7w6s-assembly1_F  TM=8.561E-01  e=4.042E-21  Homo sapiens
  7e83-assembly1_C  TM=8.442E-01  e=7.212E-21  Homo sapiens
  7f3f-assembly1_B  TM=8.435E-01  e=8.202E-21  Homo sapiens
  1s1g-assembly1_B  TM=1.002E+00  e=1.102E-17  Homo sapiens

Mean predicted aligned error: 8.9 Å

Radius of gyration: 22.1 Å; Cα contacts (8 Å, |Δi|>4): 155; chains: 1; bounding box: 49×54×60 Å

InterPro domains:
  IPR000210 BTB/POZ domain [SM00225] (41-140)
  IPR003131 Potassium channel tetramerisation-type BTB domain [PF02214] (44-132)
  IPR003974 Potassium channel, voltage dependent, Kv3 [PR01498] (83-96)
  IPR003974 Potassium channel, voltage dependent, Kv3 [PR01498] (98-113)
  IPR003974 Potassium channel, voltage dependent, Kv3 [PR01498] (116-137)
  IPR011333 SKP1/BTB/POZ domain superfamily [G3DSA:3.30.710.10] (1-144)
  IPR011333 SKP1/BTB/POZ domain superfamily [SSF54695] (41-145)
  IPR021645 Shal-type voltage-gated potassium channels, N-terminal [PF11601] (2-28)
  IPR028325 Voltage-gated potassium channel [PTHR11537] (41-150)

Solvent-accessible surface area (backbone atoms only — not comparable to full-atom values): 9335 Å² total; per-residue (Å²): 127,84,58,76,71,78,50,43,66,60,58,48,64,70,38,67,86,52,51,96,77,49,92,68,81,78,75,77,79,82,80,51,78,66,58,49,54,60,46,70,33,69,49,42,40,28,24,68,82,49,76,43,77,47,45,47,56,38,36,52,74,45,50,85,20,33,71,24,30,77,62,40,61,80,34,51,38,83,89,82,65,31,30,57,39,94,51,65,55,74,62,43,54,41,57,57,43,20,50,72,72,75,44,32,61,65,64,87,88,54,60,66,64,65,50,53,53,51,31,55,70,46,48,47,66,76,86,56,40,30,80,95,28,35,63,63,49,52,53,52,52,50,54,55,50,53,51,56,51,51,53,54,51,54,56,60,76,75,108

Foldseek 3Di:
DPPPLVCLVVQQVVCVVCVVPDPDDRDDDRDDPVRVVQQQDKAWAAELNDIDIDTLVLLCVCCQWCSNHCVQVVQADPVVRHRYHPADPVLVVQVSVCSVPVARADDLPDDLVSNVVVCVNRRHDCVRHDPVHNVVSVVNVVVVVVVVVVVVVVVVVVD

Sequence (159 aa):
MASVAAWLPFARAAAIGWVPIANNPLPAPPITKEQRKKEDEKFVINVSGRRFETWRNTVEKYPDTLLGSNEREFFYDEESKEYFFDRDPDIFRHILNYYRTGKLHYPKHECLLSYDDELAFFGIIPDVIGDCCYEDYRDRKRENAERLMDDRMSEVDNQ

Organism: Stegodyphus mimosarum (NCBI:txid407821)